Protein AF-W4RKS9-F1 (afdb_monomer)

pLDDT: mean 85.4, std 14.23, range [43.44, 96.06]

Sequence (60 aa):
MPVETKEKLLEQVIEIGKRRAIFHIYNNIYDAKLHLDYYFEGQESLNTIGETDGMAVGSN

Nearest PDB structures (foldseek):
  2cfz-assembly1_A  TM=5.503E-01  e=1.925E+00  Pseudomonas aeruginosa PAO1
  2cg2-assembly1_A-2  TM=5.476E-01  e=3.214E+00  Pseudomonas aeruginosa PAO1
  8p9o-assembly1_B  TM=5.518E-01  e=4.722E+00  Thermochaetoides thermophila DSM 1495
  7tl5-assembly1_A  TM=5.306E-01  e=4.154E+00  Klebsiella pneumoniae subsp. pneumoniae NTUH-K2044

Organism: NCBI:txid1294265

Structure (mmCIF, N/CA/C/O backbone):
data_AF-W4RKS9-F1
#
_entry.id   AF-W4RKS9-F1
#
loop_
_atom_site.group_PDB
_atom_site.id
_atom_site.type_symbol
_atom_site.label_atom_id
_atom_site.label_alt_id
_atom_site.label_comp_id
_atom_site.label_asym_id
_atom_site.label_entity_id
_atom_site.label_seq_id
_atom_site.pdbx_PDB_ins_code
_atom_site.Cartn_x
_atom_site.Cartn_y
_atom_site.Cartn_z
_atom_site.occupancy
_atom_site.B_iso_or_equiv
_atom_site.auth_seq_id
_atom_site.auth_comp_id
_atom_site.auth_asym_id
_atom_site.auth_atom_id
_atom_site.pdbx_PDB_model_num
ATOM 1 N N . MET A 1 1 ? 3.245 6.473 -13.318 1.00 76.75 1 MET A N 1
ATOM 2 C CA . MET A 1 1 ? 2.546 7.505 -12.518 1.00 76.75 1 MET A CA 1
ATOM 3 C C . MET A 1 1 ? 3.582 8.307 -11.730 1.00 76.75 1 MET A C 1
ATOM 5 O O . MET A 1 1 ? 4.524 7.675 -11.253 1.00 76.75 1 MET A O 1
ATOM 9 N N . PRO A 1 2 ? 3.462 9.643 -11.626 1.00 92.62 2 PRO A N 1
ATOM 10 C CA . PRO A 1 2 ? 4.314 10.460 -10.755 1.00 92.62 2 PRO A CA 1
ATOM 11 C C . PRO A 1 2 ? 4.221 10.007 -9.291 1.00 92.62 2 PRO A C 1
ATOM 13 O O . PRO A 1 2 ? 3.161 9.549 -8.867 1.00 92.62 2 PRO A O 1
ATOM 16 N N . VAL A 1 3 ? 5.314 10.120 -8.534 1.00 91.56 3 VAL A N 1
ATOM 17 C CA . VAL A 1 3 ? 5.404 9.626 -7.143 1.00 91.56 3 VAL A CA 1
ATOM 18 C C . VAL A 1 3 ? 4.345 10.273 -6.249 1.00 91.56 3 VAL A C 1
ATOM 20 O O . VAL A 1 3 ? 3.557 9.562 -5.636 1.00 91.56 3 VAL A O 1
ATOM 23 N N . GLU A 1 4 ? 4.223 11.597 -6.308 1.00 94.19 4 GLU A N 1
ATOM 24 C CA . GLU A 1 4 ? 3.266 12.382 -5.514 1.00 94.19 4 GLU A CA 1
ATOM 25 C C . GLU A 1 4 ? 1.807 11.947 -5.731 1.00 94.19 4 GLU A C 1
ATOM 27 O O . GLU A 1 4 ? 0.981 11.969 -4.822 1.00 94.19 4 GLU A O 1
ATOM 32 N N . THR A 1 5 ? 1.466 11.522 -6.952 1.00 93.81 5 THR A N 1
ATOM 33 C CA . THR A 1 5 ? 0.113 11.040 -7.262 1.00 93.81 5 THR A CA 1
ATOM 34 C C . THR A 1 5 ? -0.155 9.678 -6.624 1.00 93.81 5 THR A C 1
ATOM 36 O O . THR A 1 5 ? -1.266 9.441 -6.155 1.00 93.81 5 THR A O 1
ATOM 39 N N . LYS A 1 6 ? 0.851 8.794 -6.586 1.00 93.12 6 LYS A N 1
ATOM 40 C CA . LYS A 1 6 ? 0.747 7.478 -5.939 1.00 93.12 6 LYS A CA 1
ATOM 41 C C . LYS A 1 6 ? 0.596 7.627 -4.431 1.00 93.12 6 LYS A C 1
ATOM 43 O O . LYS A 1 6 ? -0.284 7.007 -3.849 1.00 93.12 6 LYS A O 1
ATOM 48 N N . GLU A 1 7 ? 1.426 8.474 -3.828 1.00 94.81 7 GLU A N 1
ATOM 49 C CA . GLU A 1 7 ? 1.403 8.741 -2.388 1.00 94.81 7 GLU A CA 1
ATOM 50 C C . GLU A 1 7 ? 0.045 9.299 -1.973 1.00 94.81 7 GLU A C 1
ATOM 52 O O . GLU A 1 7 ? -0.622 8.720 -1.120 1.00 94.81 7 GLU A O 1
ATOM 57 N N . LYS A 1 8 ? -0.443 10.325 -2.680 1.00 96.06 8 LYS A N 1
ATOM 58 C CA . LYS A 1 8 ? -1.765 10.901 -2.421 1.00 96.06 8 LYS A CA 1
ATOM 59 C C . LYS A 1 8 ? -2.898 9.883 -2.568 1.00 96.06 8 LYS A C 1
ATOM 61 O O . LYS A 1 8 ? -3.841 9.906 -1.781 1.00 96.06 8 LYS A O 1
ATOM 66 N N . LEU A 1 9 ? -2.832 9.003 -3.570 1.00 94.19 9 LEU A N 1
ATOM 67 C CA . LEU A 1 9 ? -3.821 7.938 -3.746 1.00 94.19 9 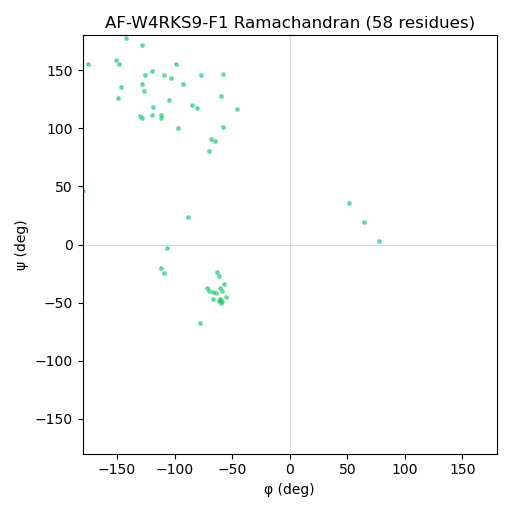LEU A CA 1
ATOM 68 C C . LEU A 1 9 ? -3.835 6.994 -2.537 1.00 94.19 9 LEU A C 1
ATOM 70 O O . LEU A 1 9 ? -4.904 6.707 -2.001 1.00 94.19 9 LEU A O 1
ATOM 74 N N . LEU A 1 10 ? -2.666 6.527 -2.098 1.00 93.25 10 LEU A N 1
ATOM 75 C CA . LEU A 1 10 ? -2.554 5.593 -0.977 1.00 93.25 10 LEU A CA 1
ATOM 76 C C . LEU A 1 10 ? -2.968 6.234 0.348 1.00 93.25 10 LEU A C 1
ATOM 78 O O . LEU A 1 10 ? -3.719 5.624 1.105 1.00 93.25 10 LEU A O 1
ATOM 82 N N . GLU A 1 11 ? -2.579 7.486 0.591 1.00 94.38 11 GLU A N 1
ATOM 83 C CA . GLU A 1 11 ? -3.051 8.265 1.740 1.00 94.38 11 GLU A CA 1
ATOM 84 C C . GLU A 1 11 ? -4.579 8.345 1.770 1.00 94.38 11 GLU A C 1
ATOM 86 O O . GLU A 1 11 ? -5.200 8.111 2.806 1.00 94.38 11 GLU A O 1
ATOM 91 N N . GLN A 1 12 ? -5.213 8.617 0.626 1.00 93.81 12 GLN A N 1
ATOM 92 C CA . GLN A 1 12 ? -6.671 8.663 0.534 1.00 93.81 12 GLN A CA 1
ATOM 93 C C . GLN A 1 12 ? -7.315 7.303 0.819 1.00 93.81 12 GLN A C 1
ATOM 95 O O . GLN A 1 12 ? -8.326 7.252 1.519 1.00 93.81 12 GLN A O 1
ATOM 100 N N . VAL A 1 13 ? -6.747 6.205 0.311 1.00 92.31 13 VAL A N 1
ATOM 101 C CA . VAL A 1 13 ? -7.238 4.847 0.597 1.00 92.31 13 VAL A CA 1
ATOM 102 C C . VAL A 1 13 ? -7.165 4.558 2.098 1.00 92.31 13 VAL A C 1
ATOM 104 O O . VAL A 1 13 ? -8.168 4.140 2.677 1.00 92.31 13 VAL A O 1
ATOM 107 N N . ILE A 1 14 ? -6.039 4.869 2.746 1.00 91.31 14 ILE A N 1
ATOM 108 C CA . ILE A 1 14 ? -5.851 4.704 4.195 1.00 91.31 14 ILE A CA 1
ATOM 109 C C . ILE A 1 14 ? -6.866 5.549 4.978 1.00 91.31 14 ILE A C 1
ATOM 111 O O . ILE A 1 14 ? -7.535 5.043 5.880 1.00 91.31 14 ILE A O 1
ATOM 115 N N . GLU A 1 15 ? -7.041 6.825 4.623 1.00 92.94 15 GLU A N 1
ATOM 116 C CA . GLU A 1 15 ? -7.997 7.719 5.290 1.00 92.94 15 GLU A CA 1
ATOM 117 C C . GLU A 1 15 ? -9.444 7.229 5.183 1.00 92.94 15 GLU A C 1
ATOM 119 O O . GLU A 1 15 ? -10.223 7.340 6.135 1.00 92.94 15 GLU A O 1
ATOM 124 N N . ILE A 1 16 ? -9.821 6.652 4.041 1.00 91.62 16 ILE A N 1
ATOM 125 C CA . ILE A 1 16 ? -11.140 6.042 3.882 1.00 91.62 16 ILE A CA 1
ATOM 126 C C . ILE A 1 16 ? -11.224 4.758 4.729 1.00 91.62 16 ILE A C 1
ATOM 128 O O . ILE A 1 16 ? -12.246 4.538 5.386 1.00 91.62 16 ILE A O 1
ATOM 132 N N . GLY A 1 17 ? -10.149 3.963 4.778 1.00 89.75 17 GLY A N 1
ATOM 133 C CA . GLY A 1 17 ? -10.037 2.708 5.531 1.00 89.75 17 GLY A CA 1
ATOM 134 C C . GLY A 1 17 ? -10.207 2.874 7.042 1.00 89.75 17 GLY A C 1
ATOM 135 O O . GLY A 1 17 ? -10.724 1.991 7.720 1.00 89.75 17 GLY A O 1
ATOM 136 N N . LYS A 1 18 ? -9.893 4.060 7.576 1.00 88.94 18 LYS A N 1
ATOM 137 C CA . LYS A 1 18 ? -10.163 4.415 8.981 1.00 88.94 18 LYS A CA 1
ATOM 138 C C . LYS A 1 18 ? -11.652 4.437 9.334 1.00 88.94 18 LYS A C 1
ATOM 140 O O . LYS A 1 18 ? -12.001 4.340 10.506 1.00 88.94 18 LYS A O 1
ATOM 145 N N . ARG A 1 19 ? -12.537 4.626 8.349 1.00 89.88 19 ARG A N 1
ATOM 146 C CA . ARG A 1 19 ? -13.987 4.803 8.562 1.00 89.88 19 ARG A CA 1
ATOM 147 C C . ARG A 1 19 ? -14.827 3.643 8.045 1.00 89.88 19 ARG A C 1
ATOM 149 O O . ARG A 1 19 ? -15.988 3.530 8.426 1.00 89.88 19 ARG A O 1
ATOM 156 N N . ARG A 1 20 ? -14.292 2.833 7.132 1.00 90.25 20 ARG A N 1
ATOM 157 C CA . ARG A 1 20 ? -15.001 1.711 6.508 1.00 90.25 20 ARG A CA 1
ATOM 158 C C . ARG A 1 20 ? -14.026 0.588 6.180 1.00 90.25 20 ARG A C 1
ATOM 160 O O . ARG A 1 20 ? -12.862 0.856 5.918 1.00 90.25 20 ARG A O 1
ATOM 167 N N . ALA A 1 21 ? -14.541 -0.634 6.102 1.00 92.56 21 ALA A N 1
ATOM 168 C CA . ALA A 1 21 ? -13.791 -1.761 5.566 1.00 92.56 21 ALA A CA 1
ATOM 169 C C . ALA A 1 21 ? -13.371 -1.485 4.112 1.00 92.56 21 ALA A C 1
ATOM 171 O O . ALA A 1 21 ? -14.221 -1.147 3.281 1.00 92.56 21 ALA A O 1
ATOM 172 N N . ILE A 1 22 ? -12.086 -1.645 3.803 1.00 94.19 22 ILE A N 1
ATOM 173 C CA . ILE A 1 22 ? -11.556 -1.573 2.439 1.00 94.19 22 ILE A CA 1
ATOM 174 C C . ILE A 1 22 ? -10.730 -2.815 2.152 1.00 94.19 22 ILE A C 1
ATOM 176 O O . ILE A 1 22 ? -9.910 -3.218 2.970 1.00 94.19 22 ILE A O 1
ATOM 180 N N . PHE A 1 23 ? -10.914 -3.341 0.945 1.00 93.75 23 PHE A N 1
ATOM 181 C CA . PHE A 1 23 ? -9.992 -4.258 0.293 1.00 93.75 23 PHE A CA 1
ATOM 182 C C . PHE A 1 23 ? -9.512 -3.575 -0.989 1.00 93.75 23 PHE A C 1
ATOM 184 O O . PHE A 1 23 ? -10.326 -3.228 -1.848 1.00 93.75 23 PHE A O 1
ATOM 191 N N . HIS A 1 24 ? -8.214 -3.317 -1.092 1.00 94.12 24 HIS A N 1
ATOM 192 C CA . HIS A 1 24 ? -7.595 -2.613 -2.206 1.00 94.12 24 HIS A CA 1
ATOM 193 C C . HIS A 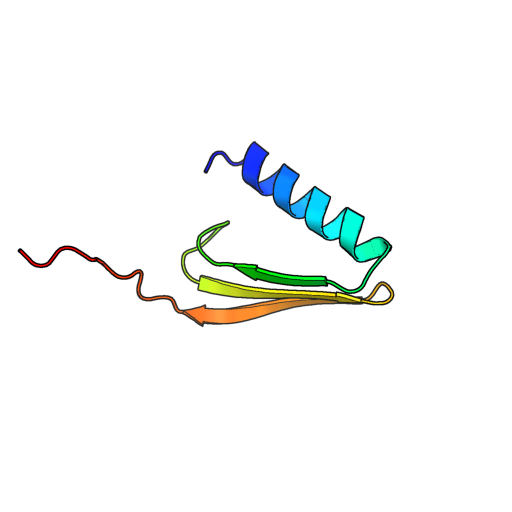1 24 ? -6.720 -3.595 -2.984 1.00 94.12 24 HIS A C 1
ATOM 195 O O . HIS A 1 24 ? -5.688 -4.040 -2.494 1.00 94.12 24 HIS A O 1
ATOM 201 N N . ILE A 1 25 ? -7.163 -3.950 -4.192 1.00 94.19 25 ILE A N 1
ATOM 202 C CA . ILE A 1 25 ? -6.417 -4.815 -5.110 1.00 94.19 25 ILE A CA 1
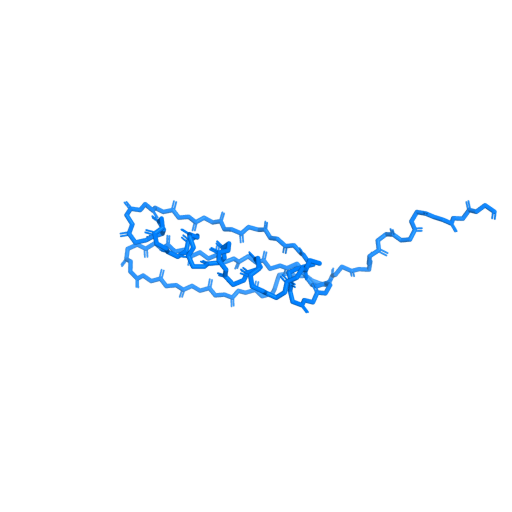ATOM 203 C C . ILE A 1 25 ? -5.828 -3.941 -6.208 1.00 94.19 25 ILE A C 1
ATOM 205 O O . ILE A 1 25 ? -6.570 -3.236 -6.894 1.00 94.19 25 ILE A O 1
ATOM 209 N N . TYR A 1 26 ? -4.514 -3.998 -6.394 1.00 92.00 26 TYR A N 1
ATOM 210 C CA . TYR A 1 26 ? -3.827 -3.204 -7.409 1.00 92.00 26 TYR A CA 1
ATOM 211 C C . TYR A 1 26 ? -2.559 -3.890 -7.918 1.00 92.00 26 TYR A C 1
ATOM 213 O O . TYR A 1 26 ? -1.966 -4.729 -7.246 1.00 92.00 26 TYR A O 1
ATOM 221 N N . ASN A 1 27 ? -2.108 -3.488 -9.105 1.00 90.56 27 ASN A N 1
ATOM 222 C CA . ASN A 1 27 ? -0.730 -3.680 -9.548 1.00 90.56 27 ASN A CA 1
ATOM 223 C C . ASN A 1 27 ? -0.160 -2.337 -10.033 1.00 90.56 27 ASN A C 1
ATOM 225 O O . ASN A 1 27 ? -0.893 -1.353 -10.158 1.00 90.56 27 ASN A O 1
ATOM 229 N N . ASN A 1 28 ? 1.142 -2.281 -10.317 1.00 85.31 28 ASN A N 1
ATOM 230 C CA . ASN A 1 28 ? 1.784 -1.149 -10.997 1.00 85.31 28 ASN A CA 1
ATOM 231 C C . ASN A 1 28 ? 1.778 0.191 -10.229 1.00 85.31 28 ASN A C 1
ATOM 233 O O . ASN A 1 28 ? 2.006 1.247 -10.830 1.00 85.31 28 ASN A O 1
ATOM 237 N N . ILE A 1 29 ? 1.582 0.178 -8.901 1.00 88.31 29 ILE A N 1
ATOM 238 C CA . ILE A 1 29 ? 1.807 1.370 -8.065 1.00 88.31 29 ILE A CA 1
ATOM 239 C C . ILE A 1 29 ? 3.309 1.550 -7.827 1.00 88.31 29 ILE A C 1
ATOM 241 O O . ILE A 1 29 ? 3.892 2.492 -8.364 1.00 88.31 29 ILE A O 1
ATOM 245 N N . TYR A 1 30 ? 3.967 0.653 -7.092 1.00 88.75 30 TYR A N 1
ATOM 246 C CA . TYR A 1 30 ? 5.422 0.718 -6.865 1.00 88.75 30 TYR A CA 1
ATOM 247 C C . TYR A 1 30 ? 6.207 -0.374 -7.591 1.00 88.75 30 TYR A C 1
ATOM 249 O O . TYR A 1 30 ? 7.370 -0.158 -7.923 1.00 88.75 30 TYR A O 1
ATOM 257 N N . ASP A 1 31 ? 5.567 -1.497 -7.898 1.00 89.81 31 ASP A N 1
ATOM 258 C CA . ASP A 1 31 ? 6.146 -2.612 -8.637 1.00 89.81 31 ASP A CA 1
ATOM 259 C C . ASP A 1 31 ? 5.102 -3.236 -9.578 1.00 89.81 31 ASP A C 1
ATOM 261 O O . ASP A 1 31 ? 3.941 -2.825 -9.609 1.00 89.81 31 ASP A O 1
ATOM 265 N N . ALA A 1 32 ? 5.524 -4.237 -10.347 1.00 88.44 32 ALA A N 1
ATOM 266 C CA . ALA A 1 32 ? 4.655 -5.004 -11.234 1.00 88.44 32 ALA A CA 1
ATOM 267 C C . ALA A 1 32 ? 4.004 -6.213 -10.535 1.00 88.44 32 ALA A C 1
ATOM 269 O O . ALA A 1 32 ? 3.666 -7.195 -11.191 1.00 88.44 32 ALA A O 1
ATOM 270 N N . LYS A 1 33 ? 3.859 -6.210 -9.209 1.00 90.88 33 LYS A N 1
ATOM 271 C CA . LYS A 1 33 ? 3.235 -7.319 -8.480 1.00 90.88 33 LYS A CA 1
ATOM 272 C C . 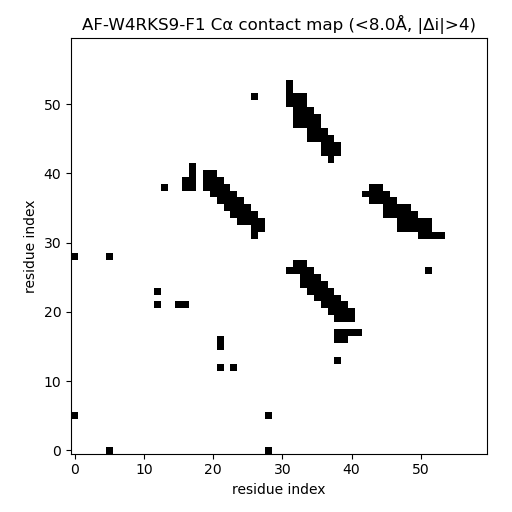LYS A 1 33 ? 1.778 -7.005 -8.174 1.00 90.88 33 LYS A C 1
ATOM 274 O O . LYS A 1 33 ? 1.369 -5.845 -8.144 1.00 90.88 33 LYS A O 1
ATOM 279 N N . LEU A 1 34 ? 0.987 -8.056 -7.989 1.00 92.31 34 LEU A N 1
ATOM 280 C CA . LEU A 1 34 ? -0.395 -7.942 -7.554 1.00 92.31 34 LEU A CA 1
ATOM 281 C C . LEU A 1 34 ? -0.417 -7.849 -6.030 1.00 92.31 34 LEU A C 1
ATOM 283 O O . LEU A 1 34 ? 0.017 -8.773 -5.337 1.00 92.31 34 LEU A O 1
ATOM 287 N N . HIS A 1 35 ? -0.949 -6.747 -5.524 1.00 94.69 35 HIS A N 1
ATOM 288 C CA . HIS A 1 35 ? -1.114 -6.496 -4.100 1.00 94.69 35 HIS A CA 1
ATOM 289 C C . HIS A 1 35 ? -2.586 -6.567 -3.715 1.00 94.69 35 HIS A C 1
ATOM 291 O O . HIS A 1 35 ? -3.465 -6.196 -4.497 1.00 94.69 35 HIS A O 1
ATOM 297 N N . LEU A 1 36 ? -2.829 -7.060 -2.507 1.00 94.25 36 LEU A N 1
ATOM 298 C CA . LEU A 1 36 ? -4.098 -7.018 -1.803 1.00 94.25 36 LEU A CA 1
ATOM 299 C C . LEU A 1 36 ? -3.837 -6.438 -0.418 1.00 94.25 36 LEU A C 1
ATOM 301 O O . LEU A 1 36 ? -3.287 -7.111 0.461 1.00 94.25 36 LEU A O 1
ATOM 305 N N . ASP A 1 37 ? -4.314 -5.218 -0.235 1.00 94.44 37 ASP A N 1
ATOM 306 C CA . ASP A 1 37 ? -4.290 -4.541 1.048 1.00 94.44 37 ASP A CA 1
ATOM 307 C C . ASP A 1 37 ? -5.684 -4.576 1.666 1.00 94.44 37 ASP A C 1
ATOM 309 O O . ASP A 1 37 ? -6.688 -4.435 0.958 1.00 94.44 37 ASP A O 1
ATOM 313 N N . TYR A 1 38 ? -5.769 -4.727 2.985 1.00 93.25 38 TYR A N 1
ATOM 314 C CA . TYR A 1 38 ? -7.018 -4.503 3.703 1.00 93.25 38 TYR A CA 1
ATOM 315 C C . TYR A 1 38 ? -6.847 -3.497 4.830 1.00 93.25 38 TYR A C 1
ATOM 317 O O . TYR A 1 38 ? -5.819 -3.460 5.502 1.00 93.25 38 TYR A O 1
ATOM 325 N N . TYR A 1 39 ? -7.909 -2.727 5.055 1.00 92.50 39 TYR A N 1
ATOM 326 C CA . TYR A 1 39 ? -8.054 -1.811 6.178 1.00 92.50 39 TYR A CA 1
ATOM 327 C C . TYR A 1 39 ? -9.411 -2.078 6.825 1.00 92.50 39 TYR A C 1
ATOM 329 O O . TYR A 1 39 ? -10.456 -1.836 6.212 1.00 92.50 39 TYR A O 1
ATOM 337 N N . PHE A 1 40 ? -9.411 -2.630 8.036 1.00 86.81 40 PHE A N 1
ATOM 338 C CA . PHE A 1 40 ? -10.629 -3.019 8.744 1.00 86.81 40 PHE A CA 1
ATOM 339 C C . PHE A 1 40 ? -10.447 -2.891 10.257 1.00 86.81 40 PHE A C 1
ATOM 341 O O . PHE A 1 40 ? -9.502 -3.440 10.810 1.00 86.81 40 PHE A O 1
ATOM 348 N N . GLU A 1 41 ? -11.342 -2.156 10.927 1.00 82.81 41 GLU A N 1
ATOM 349 C CA . GLU A 1 41 ? -11.344 -1.983 12.395 1.00 82.81 41 GLU A CA 1
ATOM 350 C C . GLU A 1 41 ? -9.990 -1.542 12.990 1.00 82.81 41 GLU A C 1
ATOM 352 O O . GLU A 1 41 ? -9.599 -1.949 14.081 1.00 82.81 41 GLU A O 1
ATOM 357 N N . GLY A 1 42 ? -9.252 -0.695 12.266 1.00 76.75 42 GLY A N 1
ATOM 358 C CA . GLY A 1 42 ? -7.926 -0.230 12.689 1.00 76.75 42 GLY A CA 1
ATOM 359 C C . GLY A 1 42 ? -6.798 -1.248 12.486 1.00 76.75 42 GLY A C 1
ATOM 360 O O . GLY A 1 42 ? -5.661 -0.954 12.842 1.00 76.75 42 GLY A O 1
ATOM 361 N N . GLN A 1 43 ? -7.087 -2.411 11.901 1.00 85.19 43 GLN A N 1
ATOM 362 C CA . GLN A 1 43 ? -6.085 -3.358 11.424 1.00 85.19 43 GLN A CA 1
ATOM 363 C C . GLN A 1 43 ? -5.775 -3.089 9.955 1.00 85.19 43 GLN A C 1
ATOM 365 O O . GLN A 1 43 ? -6.685 -2.874 9.147 1.00 85.19 43 GLN A O 1
ATOM 370 N N . GLU A 1 44 ? -4.492 -3.151 9.617 1.00 90.75 44 GLU A N 1
ATOM 371 C CA . GLU A 1 44 ? -4.014 -3.138 8.241 1.00 90.75 44 GLU A CA 1
ATOM 372 C C . GLU A 1 44 ? -3.237 -4.415 7.932 1.00 90.75 44 GLU A C 1
ATOM 374 O O . GLU A 1 44 ? -2.589 -5.004 8.802 1.00 90.75 44 GLU A O 1
ATOM 379 N N . SER A 1 45 ? -3.292 -4.841 6.678 1.00 92.06 45 SER A N 1
ATOM 380 C CA . SER A 1 45 ? -2.383 -5.850 6.150 1.00 92.06 45 SER A CA 1
ATOM 381 C C . SER A 1 45 ? -2.110 -5.556 4.696 1.00 92.06 45 SER A C 1
ATOM 383 O O . SER A 1 45 ? -3.039 -5.271 3.942 1.00 92.06 45 SER A O 1
ATOM 385 N N . LEU A 1 46 ? -0.838 -5.653 4.328 1.00 93.25 46 LEU A N 1
ATOM 386 C CA . LEU A 1 46 ? -0.339 -5.362 2.997 1.00 93.25 46 LEU A CA 1
ATOM 387 C C . LEU A 1 46 ? 0.292 -6.642 2.469 1.00 93.25 46 LEU A C 1
ATOM 389 O O . LEU A 1 46 ? 1.293 -7.111 3.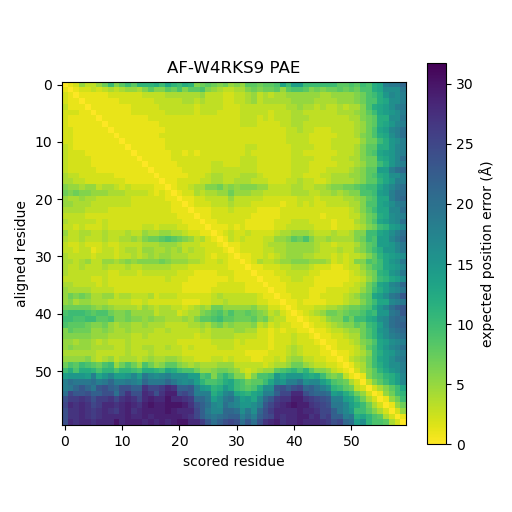018 1.00 93.25 46 LEU A O 1
ATOM 393 N N . ASN A 1 47 ? -0.319 -7.247 1.455 1.00 93.00 47 ASN A N 1
ATOM 394 C CA . ASN A 1 47 ? 0.116 -8.545 0.955 1.00 93.00 47 ASN A CA 1
ATOM 395 C C . ASN A 1 47 ? 0.355 -8.500 -0.542 1.00 93.00 47 ASN A C 1
ATOM 397 O O . ASN A 1 47 ? -0.514 -8.114 -1.317 1.00 93.00 47 ASN A O 1
ATOM 401 N N . THR A 1 48 ? 1.497 -9.029 -0.963 1.00 94.00 48 THR A N 1
ATOM 402 C CA . THR A 1 48 ? 1.683 -9.434 -2.352 1.00 94.00 48 THR A CA 1
ATOM 403 C C . THR A 1 48 ? 1.045 -10.805 -2.554 1.00 94.00 48 THR A C 1
ATOM 405 O O . THR A 1 48 ? 1.468 -11.784 -1.942 1.00 94.00 48 THR A O 1
ATOM 408 N N . ILE A 1 49 ? 0.034 -10.878 -3.418 1.00 93.56 49 ILE A N 1
ATOM 409 C CA . ILE A 1 49 ? -0.744 -12.101 -3.680 1.00 93.56 49 ILE A CA 1
ATOM 410 C C . ILE A 1 49 ? -0.430 -12.746 -5.032 1.00 93.56 49 ILE A C 1
ATOM 412 O O . ILE A 1 49 ? -0.960 -13.807 -5.348 1.00 93.56 49 ILE A O 1
ATOM 416 N N . GLY A 1 50 ? 0.437 -12.130 -5.831 1.00 89.69 50 GLY A N 1
ATOM 417 C CA . GLY A 1 50 ? 0.902 -12.720 -7.076 1.00 89.69 50 GLY A CA 1
ATOM 418 C C . GLY A 1 50 ? 1.971 -11.883 -7.753 1.00 89.69 50 GLY A C 1
ATOM 419 O O . GLY A 1 50 ? 2.052 -10.667 -7.575 1.00 89.69 50 GLY A O 1
ATOM 420 N N . GLU A 1 51 ? 2.788 -12.542 -8.559 1.00 84.94 51 GLU A N 1
ATOM 421 C CA . GLU A 1 51 ? 3.568 -11.856 -9.581 1.00 84.94 51 GLU A CA 1
ATOM 422 C C . GLU A 1 51 ? 2.637 -11.534 -10.751 1.00 84.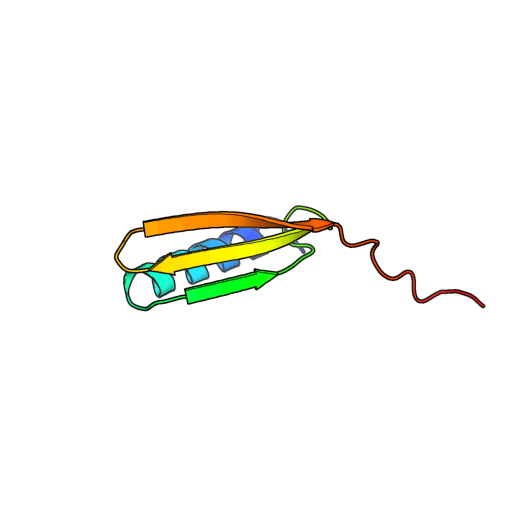94 51 GLU A C 1
ATOM 424 O O . GLU A 1 51 ? 1.698 -12.284 -11.029 1.00 84.94 51 GLU A O 1
ATOM 429 N N . THR A 1 52 ? 2.861 -10.409 -11.427 1.00 67.94 52 THR A N 1
ATOM 430 C CA . THR A 1 52 ? 2.255 -10.217 -12.743 1.00 67.94 52 THR A CA 1
ATOM 431 C C . THR A 1 52 ? 3.370 -10.227 -13.770 1.00 67.94 52 THR A C 1
ATOM 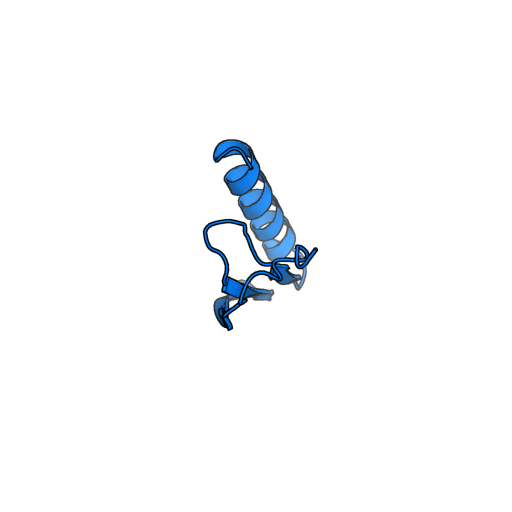433 O O . THR A 1 52 ? 4.197 -9.317 -13.811 1.00 67.94 52 THR A O 1
ATOM 436 N N . ASP A 1 53 ? 3.394 -11.269 -14.600 1.00 63.12 53 ASP A N 1
ATOM 437 C CA . ASP A 1 53 ? 4.051 -11.212 -15.899 1.00 63.12 53 ASP A CA 1
ATOM 438 C C . ASP A 1 53 ? 3.249 -10.190 -16.692 1.00 63.12 53 ASP A C 1
ATOM 440 O O . ASP A 1 53 ? 2.206 -10.522 -17.257 1.00 63.12 53 ASP A O 1
ATOM 444 N N . GLY A 1 54 ? 3.625 -8.911 -16.603 1.00 55.66 54 GLY A N 1
ATOM 445 C CA . GLY A 1 54 ? 2.905 -7.838 -17.276 1.00 55.66 54 GLY A CA 1
ATOM 446 C C . GLY A 1 54 ? 2.617 -8.277 -18.705 1.00 55.66 54 GLY A C 1
ATOM 447 O O . GLY A 1 54 ? 3.555 -8.568 -19.444 1.00 55.66 54 GLY A O 1
ATOM 448 N N . MET A 1 55 ? 1.333 -8.421 -19.061 1.00 51.94 55 MET A N 1
ATOM 449 C CA . MET A 1 55 ? 0.955 -8.883 -20.393 1.00 51.94 55 MET A CA 1
ATOM 450 C C . MET A 1 55 ? 1.557 -7.912 -21.408 1.00 51.94 55 MET A C 1
ATOM 452 O O . MET A 1 55 ? 1.026 -6.826 -21.640 1.00 51.94 55 MET A O 1
ATOM 456 N N . ALA A 1 56 ? 2.670 -8.307 -22.022 1.00 46.22 56 ALA A N 1
ATOM 457 C CA . ALA A 1 56 ? 3.166 -7.708 -23.240 1.00 46.22 56 ALA A CA 1
ATOM 458 C C 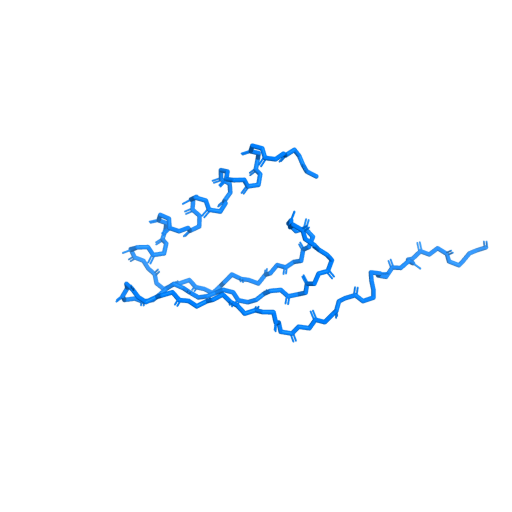. ALA A 1 56 ? 2.190 -8.113 -24.348 1.00 46.22 56 ALA A C 1
ATOM 460 O O . ALA A 1 56 ? 2.402 -9.077 -25.080 1.00 46.22 56 ALA A O 1
ATOM 461 N N . VAL A 1 57 ? 1.065 -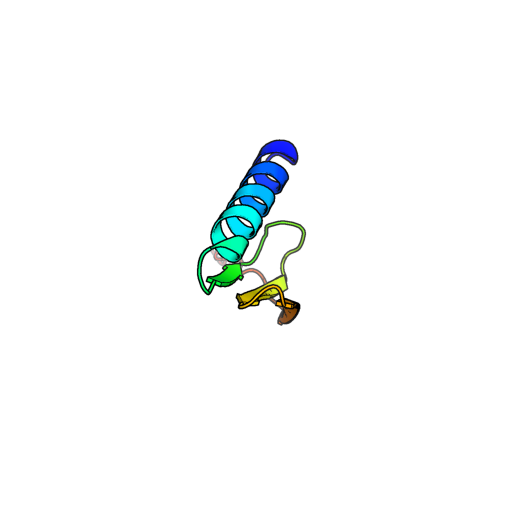7.403 -24.440 1.00 54.75 57 VAL A N 1
ATOM 462 C CA . VAL A 1 57 ? 0.224 -7.430 -25.635 1.00 54.75 57 VAL A CA 1
ATOM 463 C C . VAL A 1 57 ? 1.034 -6.737 -26.727 1.00 54.75 57 VAL A C 1
ATOM 465 O O . VAL A 1 57 ? 1.041 -5.515 -26.841 1.00 54.75 57 VAL A O 1
ATOM 468 N N . GLY A 1 58 ? 1.806 -7.531 -27.461 1.00 51.31 58 GLY A N 1
ATOM 469 C CA . GLY A 1 58 ? 2.746 -7.044 -28.462 1.00 51.31 58 GLY A CA 1
ATOM 470 C C . GLY A 1 58 ? 3.495 -8.174 -29.156 1.00 51.31 58 GLY A C 1
ATOM 471 O O . GLY A 1 58 ? 4.711 -8.112 -29.284 1.00 51.31 58 GLY A O 1
ATOM 472 N N . SER A 1 59 ? 2.782 -9.220 -29.571 1.00 46.91 59 SER A N 1
ATOM 473 C CA . SER A 1 59 ? 3.253 -10.116 -30.629 1.00 46.91 59 SER A CA 1
ATOM 474 C C . SER A 1 59 ? 2.608 -9.653 -31.932 1.00 46.91 59 SER A C 1
ATOM 476 O O . SER A 1 59 ? 1.428 -9.921 -32.154 1.00 46.91 59 SER A O 1
ATOM 478 N N . ASN A 1 60 ? 3.354 -8.919 -32.755 1.00 43.44 60 ASN A N 1
ATOM 479 C CA . ASN A 1 60 ? 3.070 -8.779 -34.180 1.00 43.44 60 ASN A CA 1
ATOM 480 C C . ASN A 1 60 ? 4.389 -8.779 -34.947 1.00 43.44 60 ASN A C 1
ATOM 482 O O . ASN A 1 60 ? 5.288 -8.016 -34.526 1.00 43.44 60 ASN A O 1
#

Mean predicted aligned error: 6.62 Å

Radius of gyration: 13.78 Å; Cα contacts (8 Å, |Δi|>4): 80; chains: 1; bounding box: 21×25×47 Å

Secondary structure (DSSP, 8-state):
--HHHHHHHHHHHHHHHTTS-EEEEESSSSSSEEEEEEEETTEEEEEEEEE---------

Solvent-accessible surface area (backbone atoms only — not comparable to full-atom values): 3723 Å² total; per-residue (Å²): 130,62,67,71,61,54,53,53,51,52,53,51,52,52,61,49,17,74,78,40,78,40,76,50,74,48,59,65,80,92,47,62,37,33,34,46,32,39,24,42,95,87,44,75,48,83,39,80,79,41,82,46,83,72,82,75,87,73,87,127

Foldseek 3Di:
DDLVVLVVVVVVQQVVLCPDWDWDWDADSPHRFTWTWIRHPNDIDIDGPGHDPPPPPDDD